Protein AF-A0AB35HCP6-F1 (afdb_monomer)

Secondary structure (DSSP, 8-state):
---EETTTEEEESS-GGG-EEBTTSS-EEESHHHHHHHHHHHHTT----B----GGGHHHHHHTT-

Organism: NCBI:txid2682456

Nearest PDB structures (foldseek):
  3kbr-assembly1_A  TM=8.931E-01  e=2.841E-01  Pseudomonas aerug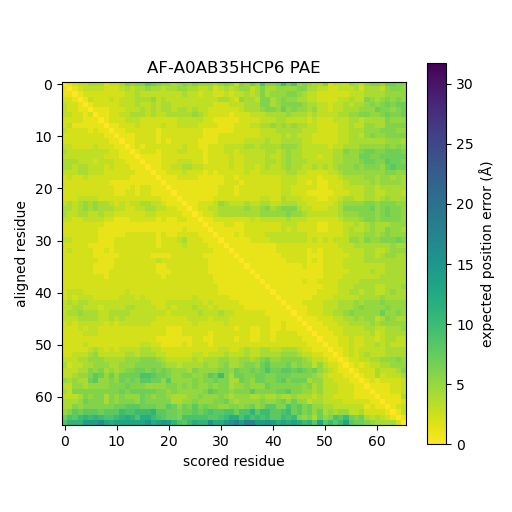inosa
  7yfo-assembly1_B  TM=8.214E-01  e=7.916E-01  Homo sapiens
  6h30-assembly2_B  TM=7.951E-01  e=3.322E+00  Lactococcus lactis subsp. lactis Il1403

Sequence (66 aa):
MEAGYAPFNWSQQTDENNALPIQGQNSYAGGYDVQIAKKVADGLGKKLVIVQTKWDGLAPALQSGK

Foldseek 3Di:
DAQVDPPAKHKDQDCPQVFDDAPPDNITIHHDPRVVQVVVCVVVVHDDHHHHDHPVCPVVCVVVVD

pLDDT: mean 93.08, std 4.96, range [68.88, 97.88]

Mean predicted aligned error: 3.24 Å

InterPro domains:
  IPR001638 Solute-binding protein family 3/N-terminal domain of MltF [PF00497] (25-66)

Solvent-accessible surface area (backbone atoms only — not comparable to full-atom values): 3777 Å² total; per-residue (Å²): 79,61,40,77,45,77,73,40,28,20,64,42,81,56,57,64,88,78,20,42,66,28,66,96,55,92,35,13,34,27,33,53,57,48,55,50,50,45,54,52,22,60,76,67,76,43,86,76,79,44,51,75,34,56,74,89,47,46,67,60,34,57,76,68,73,101

Radius of gyration: 11.68 Å; Cα contacts (8 Å, |Δi|>4): 104; chains: 1; bounding box: 27×23×27 Å

Structure (mmCIF, N/CA/C/O backbone):
data_AF-A0AB35HCP6-F1
#
_entry.id   AF-A0AB35HCP6-F1
#
loop_
_atom_site.group_PDB
_atom_site.id
_atom_site.type_symbol
_atom_site.label_atom_id
_atom_site.label_alt_id
_atom_site.label_comp_id
_atom_site.label_asym_id
_atom_site.label_entity_id
_atom_site.label_seq_id
_atom_site.pdbx_PDB_ins_code
_atom_site.Cartn_x
_atom_site.Cartn_y
_atom_site.Cartn_z
_atom_site.occupancy
_atom_site.B_iso_or_equiv
_atom_site.auth_seq_id
_atom_site.auth_comp_id
_atom_site.auth_asym_id
_atom_site.auth_atom_id
_atom_site.pdbx_PDB_model_num
ATOM 1 N N . MET A 1 1 ? 0.867 4.619 3.691 1.00 88.81 1 MET A N 1
ATOM 2 C CA . MET A 1 1 ? 1.823 3.480 3.673 1.00 88.81 1 MET A CA 1
ATOM 3 C C . MET A 1 1 ? 3.142 3.959 3.088 1.00 88.81 1 MET A C 1
ATOM 5 O O . MET A 1 1 ? 3.099 4.772 2.179 1.00 88.81 1 MET A O 1
ATOM 9 N N . GLU A 1 2 ? 4.293 3.505 3.582 1.00 90.12 2 GLU A N 1
ATOM 10 C CA . GLU A 1 2 ? 5.602 3.996 3.113 1.00 90.12 2 GLU A CA 1
ATOM 11 C C . GLU A 1 2 ? 5.931 3.579 1.669 1.00 90.12 2 GLU A C 1
ATOM 13 O O . GLU A 1 2 ? 6.415 4.400 0.886 1.00 90.12 2 GLU A O 1
ATOM 18 N N . ALA A 1 3 ? 5.605 2.336 1.298 1.00 91.62 3 ALA A N 1
ATOM 19 C CA . ALA A 1 3 ? 5.924 1.745 -0.003 1.00 91.62 3 ALA A CA 1
ATOM 20 C C . ALA A 1 3 ? 7.435 1.781 -0.319 1.00 91.62 3 ALA A C 1
ATOM 22 O O . ALA A 1 3 ? 7.831 2.078 -1.446 1.00 91.62 3 ALA A O 1
ATOM 23 N N . GLY A 1 4 ? 8.274 1.485 0.679 1.00 91.50 4 GLY A N 1
ATOM 24 C CA . GLY A 1 4 ? 9.741 1.525 0.576 1.00 91.50 4 GLY A CA 1
ATOM 25 C C . GLY A 1 4 ? 10.467 0.273 1.081 1.00 91.50 4 GLY A C 1
ATOM 26 O O . GLY A 1 4 ? 11.692 0.220 1.028 1.00 91.50 4 GLY A O 1
ATOM 27 N N . TYR A 1 5 ? 9.741 -0.739 1.554 1.00 91.25 5 TYR A N 1
ATOM 28 C CA . TYR A 1 5 ? 10.281 -1.890 2.268 1.00 91.25 5 TYR A CA 1
ATOM 29 C C . TYR A 1 5 ? 9.836 -3.232 1.661 1.00 91.25 5 TYR A C 1
ATOM 31 O O . TYR A 1 5 ? 8.825 -3.825 2.044 1.00 91.25 5 TYR A O 1
ATOM 39 N N . ALA A 1 6 ? 10.606 -3.745 0.699 1.00 91.75 6 ALA A N 1
ATOM 40 C CA . ALA A 1 6 ? 10.381 -5.077 0.136 1.00 91.75 6 ALA A CA 1
ATOM 41 C C . ALA A 1 6 ? 10.758 -6.192 1.141 1.00 91.75 6 ALA A C 1
ATOM 43 O O . ALA A 1 6 ? 11.715 -6.025 1.896 1.00 91.75 6 ALA A O 1
ATOM 44 N N . PRO A 1 7 ? 10.060 -7.347 1.148 1.00 92.88 7 PRO A N 1
ATOM 45 C CA . PRO A 1 7 ? 8.920 -7.724 0.300 1.00 92.88 7 PRO A CA 1
ATOM 46 C C . PRO A 1 7 ? 7.544 -7.338 0.891 1.00 92.88 7 PRO A C 1
ATOM 48 O O . PRO A 1 7 ? 6.509 -7.844 0.453 1.00 92.88 7 PRO A O 1
ATOM 51 N N . PHE A 1 8 ? 7.504 -6.480 1.911 1.00 93.50 8 PHE A N 1
ATOM 52 C CA . PHE A 1 8 ? 6.284 -6.191 2.669 1.00 93.50 8 PHE A CA 1
ATOM 53 C C . PHE A 1 8 ? 5.429 -5.102 2.015 1.00 93.50 8 PHE A C 1
ATOM 55 O O . PHE A 1 8 ? 4.250 -5.328 1.750 1.00 93.50 8 PHE A O 1
ATOM 62 N N . ASN A 1 9 ? 6.027 -3.963 1.667 1.00 93.44 9 ASN A N 1
ATOM 63 C CA . ASN A 1 9 ? 5.400 -2.897 0.894 1.00 93.44 9 ASN A CA 1
ATOM 64 C C . ASN A 1 9 ? 6.463 -2.115 0.108 1.00 93.44 9 ASN A C 1
ATOM 66 O O . ASN A 1 9 ? 7.282 -1.437 0.709 1.00 93.44 9 ASN A O 1
ATOM 70 N N . TRP A 1 10 ?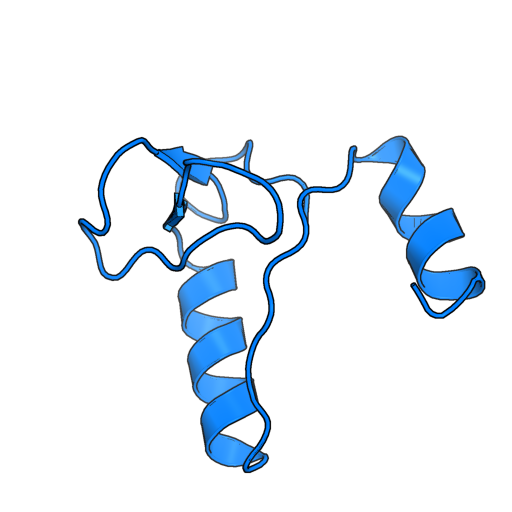 6.476 -2.157 -1.223 1.00 95.38 10 TRP A N 1
ATOM 71 C CA . TRP A 1 10 ? 7.438 -1.393 -2.042 1.00 95.38 10 TRP A CA 1
ATOM 72 C C . TRP A 1 10 ? 6.755 -0.744 -3.244 1.00 95.38 10 TRP A C 1
ATOM 74 O O . TRP A 1 10 ? 5.691 -1.198 -3.662 1.00 95.38 10 TRP A O 1
ATOM 84 N N . SER A 1 11 ? 7.358 0.306 -3.804 1.00 96.19 11 SER A N 1
ATOM 85 C CA . SER A 1 11 ? 6.897 0.926 -5.046 1.00 96.19 11 SER A CA 1
ATOM 86 C C . SER A 1 11 ? 7.587 0.333 -6.279 1.00 96.19 11 SER A C 1
ATOM 88 O O . SER A 1 11 ? 8.778 0.022 -6.267 1.00 96.19 11 SER A O 1
ATOM 90 N N . GLN A 1 12 ? 6.834 0.175 -7.362 1.00 95.94 12 GLN A N 1
ATOM 91 C CA . GLN A 1 12 ? 7.301 -0.328 -8.654 1.00 95.94 12 GLN A CA 1
ATOM 92 C C . GLN A 1 12 ? 6.579 0.386 -9.808 1.00 95.94 12 GLN A C 1
ATOM 94 O O . GLN A 1 12 ? 5.595 1.096 -9.599 1.00 95.94 12 GLN A O 1
ATOM 99 N N . GLN A 1 13 ? 7.089 0.228 -11.031 1.00 97.00 13 GLN A N 1
ATOM 100 C CA . GLN A 1 13 ? 6.582 0.939 -12.216 1.00 97.00 13 GLN A CA 1
ATOM 101 C C . GLN A 1 13 ? 5.390 0.244 -12.888 1.00 97.00 13 GLN A C 1
ATOM 103 O O . GLN A 1 13 ? 4.590 0.901 -13.546 1.00 97.00 13 GLN A O 1
ATOM 108 N N . THR A 1 14 ? 5.265 -1.072 -12.724 1.00 95.88 14 THR A N 1
ATOM 109 C CA . THR A 1 14 ? 4.229 -1.896 -13.361 1.00 95.88 14 THR A CA 1
ATOM 110 C C . THR A 1 14 ? 3.266 -2.467 -12.321 1.00 95.88 14 THR A C 1
ATOM 112 O O . THR A 1 14 ? 3.520 -2.400 -11.119 1.00 95.88 14 THR A O 1
ATOM 115 N N . ASP A 1 15 ? 2.156 -3.046 -12.764 1.00 95.00 15 ASP A N 1
ATOM 116 C CA . ASP A 1 15 ? 1.164 -3.745 -11.934 1.00 95.00 15 ASP A CA 1
ATOM 117 C C . ASP A 1 15 ? 1.534 -5.218 -11.649 1.00 95.00 15 ASP A C 1
ATOM 119 O O . ASP A 1 15 ? 0.739 -5.986 -11.097 1.00 95.00 15 ASP A O 1
ATOM 123 N N . GLU A 1 16 ? 2.768 -5.616 -11.977 1.00 94.56 16 GLU A N 1
ATOM 124 C CA . GLU A 1 16 ? 3.315 -6.945 -11.704 1.00 94.56 16 GLU A CA 1
ATOM 125 C C . GLU A 1 16 ? 3.160 -7.350 -10.232 1.00 94.56 16 GLU A C 1
ATOM 127 O O . GLU A 1 16 ? 3.096 -6.519 -9.326 1.00 94.56 16 GLU A O 1
ATOM 132 N N . ASN A 1 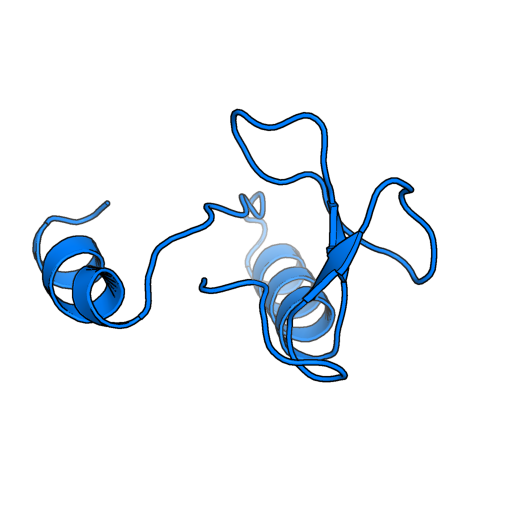17 ? 3.130 -8.655 -9.958 1.00 91.62 17 ASN A N 1
ATOM 133 C CA . ASN A 1 17 ? 2.964 -9.186 -8.597 1.00 91.62 17 ASN A CA 1
ATOM 134 C C . ASN A 1 17 ? 1.664 -8.730 -7.903 1.00 91.62 17 ASN A C 1
ATOM 136 O O . ASN A 1 17 ? 1.596 -8.684 -6.673 1.00 91.62 17 ASN A O 1
ATOM 140 N N . ASN A 1 18 ? 0.617 -8.433 -8.683 1.00 93.94 18 ASN A N 1
ATOM 141 C CA . ASN A 1 18 ? -0.668 -7.915 -8.202 1.00 93.94 18 ASN A CA 1
ATOM 142 C C . ASN A 1 18 ? -0.542 -6.564 -7.482 1.00 93.94 18 ASN A C 1
ATOM 144 O O . ASN A 1 18 ? -1.285 -6.301 -6.526 1.00 93.94 18 ASN A O 1
ATOM 148 N N . ALA A 1 19 ? 0.414 -5.735 -7.898 1.00 96.19 19 ALA A N 1
ATOM 149 C CA . ALA A 1 19 ? 0.591 -4.411 -7.335 1.00 96.19 19 ALA A CA 1
ATOM 150 C C . ALA A 1 19 ? -0.614 -3.514 -7.658 1.00 96.19 19 ALA A C 1
ATOM 152 O O . ALA A 1 19 ? -1.277 -3.653 -8.686 1.00 96.19 19 ALA A O 1
ATOM 153 N N . LEU A 1 20 ? -0.921 -2.596 -6.745 1.00 96.50 20 LEU A N 1
ATOM 154 C CA . LEU A 1 20 ? -2.066 -1.697 -6.854 1.00 96.50 20 LEU A CA 1
ATOM 155 C C . LEU A 1 20 ? -1.600 -0.255 -7.059 1.00 96.50 20 LEU A C 1
ATOM 157 O O . LEU A 1 20 ? -0.586 0.137 -6.481 1.00 96.50 20 LEU A O 1
ATOM 161 N N . PRO A 1 21 ? -2.324 0.551 -7.853 1.00 96.88 21 PRO A N 1
ATOM 162 C CA . PRO A 1 21 ? -1.914 1.915 -8.156 1.00 96.88 21 PRO A CA 1
ATOM 163 C C . PRO A 1 21 ? -1.865 2.769 -6.887 1.00 96.88 21 PRO A C 1
ATOM 165 O O . PRO A 1 21 ? -2.769 2.719 -6.044 1.00 96.88 21 PRO A O 1
ATOM 168 N N . ILE A 1 22 ? -0.819 3.582 -6.770 1.00 96.56 22 ILE A N 1
ATOM 169 C CA . ILE A 1 22 ? -0.693 4.578 -5.710 1.00 96.56 22 ILE A CA 1
ATOM 170 C C . ILE A 1 22 ? -1.461 5.830 -6.141 1.00 96.56 22 ILE A C 1
ATOM 172 O O . ILE A 1 22 ? -1.236 6.393 -7.212 1.00 96.56 22 ILE A O 1
ATOM 176 N N . GLN A 1 23 ? -2.384 6.287 -5.299 1.00 95.94 23 GLN A N 1
ATOM 177 C CA . GLN A 1 23 ? -3.209 7.453 -5.577 1.00 95.94 23 GLN A CA 1
ATOM 178 C C . GLN A 1 23 ? -2.339 8.700 -5.785 1.00 95.94 23 GLN A C 1
ATOM 180 O O . GLN A 1 23 ? -1.532 9.066 -4.930 1.00 95.94 23 GLN A O 1
ATOM 185 N N . GLY A 1 24 ? -2.548 9.373 -6.919 1.00 93.94 24 GLY A N 1
ATOM 186 C CA . GLY A 1 24 ? -1.833 10.600 -7.269 1.00 93.94 24 GLY A CA 1
ATOM 187 C C . GLY A 1 24 ? -0.413 10.381 -7.797 1.00 93.94 24 GLY A C 1
ATOM 188 O O . GLY A 1 24 ? 0.330 11.353 -7.904 1.00 93.94 24 GLY A O 1
ATOM 189 N N . GLN A 1 25 ? -0.028 9.143 -8.125 1.00 93.94 25 GLN A N 1
ATOM 190 C CA . GLN A 1 25 ? 1.275 8.819 -8.709 1.00 93.94 25 GLN A CA 1
ATOM 191 C C . GLN A 1 25 ? 1.138 7.907 -9.935 1.00 93.94 25 GLN A C 1
ATOM 193 O O . GLN A 1 25 ? 0.156 7.184 -10.079 1.00 93.94 25 GLN A O 1
ATOM 198 N N . ASN A 1 26 ? 2.165 7.905 -10.790 1.00 94.69 26 ASN A N 1
ATOM 199 C CA . ASN A 1 26 ? 2.317 6.953 -11.898 1.00 94.69 26 ASN A CA 1
ATOM 200 C C . ASN A 1 26 ? 3.164 5.746 -11.460 1.00 94.69 26 ASN A C 1
ATOM 202 O O . ASN A 1 26 ? 4.145 5.396 -12.108 1.00 94.69 26 ASN A O 1
ATOM 206 N N . SER A 1 27 ? 2.839 5.167 -10.309 1.00 96.25 27 SER A N 1
ATOM 207 C CA . SER A 1 27 ? 3.549 4.031 -9.722 1.00 96.25 27 SER A CA 1
ATOM 208 C C . SER A 1 27 ? 2.569 3.129 -8.973 1.00 96.25 27 SER A C 1
ATOM 210 O O . SER A 1 27 ? 1.451 3.530 -8.629 1.00 96.25 27 SER A O 1
ATOM 212 N N . TYR A 1 28 ? 2.990 1.896 -8.723 1.00 97.19 28 TYR A N 1
ATOM 213 C CA . TYR A 1 28 ? 2.199 0.876 -8.046 1.00 97.19 28 TYR A CA 1
ATOM 214 C C . TYR A 1 28 ? 2.884 0.466 -6.750 1.00 97.19 28 TYR A C 1
ATOM 216 O O . TYR A 1 28 ? 4.110 0.459 -6.669 1.00 97.19 28 TYR A O 1
ATOM 224 N N . ALA A 1 29 ? 2.100 0.095 -5.744 1.00 97.31 29 ALA A N 1
ATOM 225 C CA . ALA A 1 29 ? 2.598 -0.526 -4.533 1.00 97.31 29 ALA A CA 1
ATOM 226 C C . ALA A 1 29 ? 2.378 -2.039 -4.591 1.00 97.31 29 ALA A C 1
ATOM 228 O O . ALA A 1 29 ? 1.249 -2.499 -4.779 1.00 97.31 29 ALA A O 1
ATOM 229 N N . GLY A 1 30 ? 3.451 -2.798 -4.405 1.00 96.12 30 GLY A N 1
ATOM 230 C CA . GLY A 1 30 ? 3.440 -4.250 -4.269 1.00 96.12 30 GLY A CA 1
ATOM 231 C C . GLY A 1 30 ? 3.768 -4.692 -2.844 1.00 96.12 30 GLY A C 1
ATOM 232 O O . GLY A 1 30 ? 4.203 -3.894 -2.014 1.00 96.12 30 GLY A O 1
ATOM 233 N N . GLY A 1 31 ? 3.567 -5.982 -2.577 1.00 96.38 31 GLY A N 1
ATOM 234 C CA . GLY A 1 31 ? 4.012 -6.647 -1.351 1.00 96.38 31 GLY A CA 1
ATOM 235 C C . GLY A 1 31 ? 2.917 -7.193 -0.454 1.00 96.38 31 GLY A C 1
ATOM 236 O O . GLY A 1 31 ? 1.724 -7.043 -0.724 1.00 96.38 31 GLY A O 1
ATOM 237 N N . TYR A 1 32 ? 3.351 -7.897 0.592 1.00 96.38 32 TYR A N 1
ATOM 238 C CA . TYR A 1 32 ? 2.469 -8.588 1.531 1.00 96.38 32 TYR A CA 1
ATOM 239 C C . TYR A 1 32 ? 1.384 -7.669 2.107 1.00 96.38 32 TYR A C 1
ATOM 241 O O . TYR A 1 32 ? 0.202 -8.013 2.042 1.00 96.38 32 TYR A O 1
ATOM 249 N N . ASP A 1 33 ? 1.755 -6.478 2.582 1.00 95.50 33 ASP A N 1
ATOM 250 C CA . ASP A 1 33 ? 0.826 -5.539 3.220 1.00 95.50 33 ASP A CA 1
ATOM 251 C C . ASP A 1 33 ? -0.273 -5.098 2.247 1.00 95.50 33 ASP A C 1
ATOM 253 O O . ASP A 1 33 ? -1.443 -5.001 2.616 1.00 95.50 33 ASP A O 1
ATOM 257 N N . VAL A 1 34 ? 0.085 -4.908 0.972 1.00 95.88 34 VAL A N 1
ATOM 258 C CA . VAL A 1 34 ? -0.853 -4.538 -0.095 1.00 95.88 34 VAL A CA 1
ATOM 259 C C . VAL A 1 34 ? -1.857 -5.658 -0.362 1.00 95.88 34 VAL A C 1
ATOM 261 O O . VAL A 1 34 ? -3.057 -5.401 -0.483 1.00 95.88 34 VAL A O 1
ATOM 264 N N . GLN A 1 35 ? -1.393 -6.909 -0.411 1.00 96.31 35 GLN A N 1
ATOM 265 C CA . GLN A 1 35 ? -2.273 -8.056 -0.647 1.00 96.31 35 GLN A CA 1
ATOM 266 C C . GLN A 1 35 ? -3.215 -8.311 0.533 1.00 96.31 35 GLN A C 1
ATOM 268 O O . GLN A 1 35 ? -4.382 -8.652 0.329 1.00 96.31 35 GLN A O 1
ATOM 273 N N . ILE A 1 36 ? -2.739 -8.122 1.766 1.00 97.06 36 ILE A N 1
ATOM 274 C CA . ILE A 1 36 ? -3.587 -8.221 2.956 1.00 97.06 36 ILE A CA 1
ATOM 275 C C . ILE A 1 36 ? -4.613 -7.089 2.979 1.00 97.06 36 ILE A C 1
ATOM 277 O O . ILE A 1 36 ? -5.800 -7.364 3.155 1.00 97.06 36 ILE A O 1
ATOM 281 N N . ALA A 1 37 ? -4.200 -5.846 2.717 1.00 96.44 37 ALA A N 1
ATOM 282 C CA . ALA A 1 37 ? -5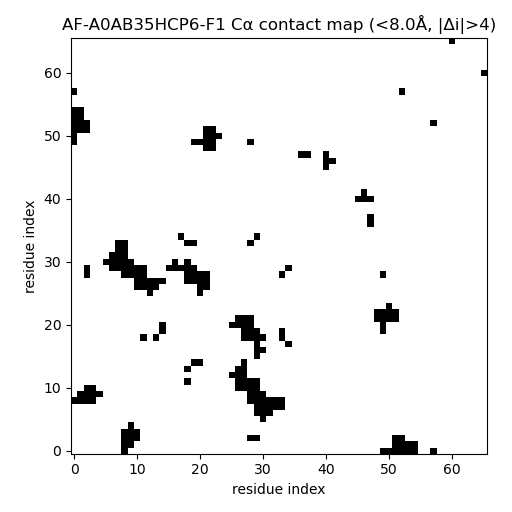.119 -4.714 2.636 1.00 96.44 37 ALA A CA 1
ATOM 283 C C . ALA A 1 37 ? -6.215 -4.945 1.584 1.00 96.44 37 ALA A C 1
ATOM 285 O O . ALA A 1 37 ? -7.381 -4.640 1.841 1.00 96.44 37 ALA A O 1
ATOM 286 N N . LYS A 1 38 ? -5.867 -5.539 0.433 1.00 96.12 38 LYS A N 1
ATOM 287 C CA . LYS A 1 38 ? -6.830 -5.885 -0.621 1.00 96.12 38 LYS A CA 1
ATOM 288 C C . LYS A 1 38 ? -7.862 -6.894 -0.124 1.00 96.12 38 LYS A C 1
ATOM 290 O O . LYS A 1 38 ? -9.054 -6.625 -0.203 1.00 96.12 38 LYS A O 1
ATOM 295 N N . LYS A 1 39 ? -7.413 -8.006 0.470 1.00 96.94 39 LYS A N 1
ATOM 296 C CA . LYS A 1 39 ? -8.309 -9.037 1.027 1.00 96.94 39 LYS A CA 1
ATOM 297 C C . LYS A 1 39 ? -9.247 -8.481 2.099 1.00 96.94 39 LYS A C 1
ATOM 299 O O . LYS A 1 39 ? -10.421 -8.838 2.127 1.00 96.94 39 LYS A O 1
ATOM 304 N N . VAL A 1 40 ? -8.738 -7.612 2.973 1.00 97.56 40 VAL A N 1
ATOM 305 C CA . VAL A 1 40 ? -9.546 -6.963 4.015 1.00 97.56 40 VAL A CA 1
ATOM 306 C C . VAL A 1 40 ? -10.585 -6.030 3.390 1.00 97.56 40 VAL A C 1
ATOM 308 O O . VAL A 1 40 ? -11.750 -6.083 3.773 1.00 97.56 40 VAL A O 1
ATOM 311 N N . ALA A 1 41 ? -10.196 -5.207 2.413 1.00 97.19 41 ALA A N 1
ATOM 312 C CA . ALA A 1 41 ? -11.116 -4.303 1.728 1.00 97.19 41 ALA A CA 1
ATOM 313 C C . ALA A 1 41 ? -12.232 -5.066 0.994 1.00 97.19 41 ALA A C 1
ATOM 315 O O . ALA A 1 41 ? -13.404 -4.725 1.163 1.00 97.19 41 ALA A O 1
ATOM 316 N N . ASP A 1 42 ? -11.881 -6.137 0.277 1.00 96.56 42 ASP A N 1
ATOM 317 C CA . ASP A 1 42 ? -12.834 -7.009 -0.416 1.00 96.56 42 ASP A CA 1
ATOM 318 C C . ASP A 1 42 ? -13.815 -7.655 0.577 1.00 96.56 42 ASP A C 1
ATOM 320 O O . ASP A 1 42 ? -15.029 -7.611 0.371 1.00 96.56 42 ASP A O 1
ATOM 324 N N . GLY A 1 43 ? -13.313 -8.174 1.705 1.00 97.88 43 GLY A N 1
ATOM 325 C CA . GLY A 1 43 ? -14.144 -8.754 2.768 1.00 97.88 43 GLY A CA 1
ATOM 326 C C . GLY A 1 43 ? -15.082 -7.752 3.454 1.00 97.88 43 GLY A C 1
ATOM 327 O O . GLY A 1 43 ? -16.124 -8.141 3.974 1.00 97.88 43 GLY A O 1
ATOM 328 N N . LEU A 1 44 ? -14.744 -6.460 3.430 1.00 97.19 44 LEU A N 1
ATOM 329 C CA . LEU A 1 44 ? -15.566 -5.374 3.972 1.00 97.19 44 LEU A CA 1
ATOM 330 C C . LEU A 1 44 ? -16.455 -4.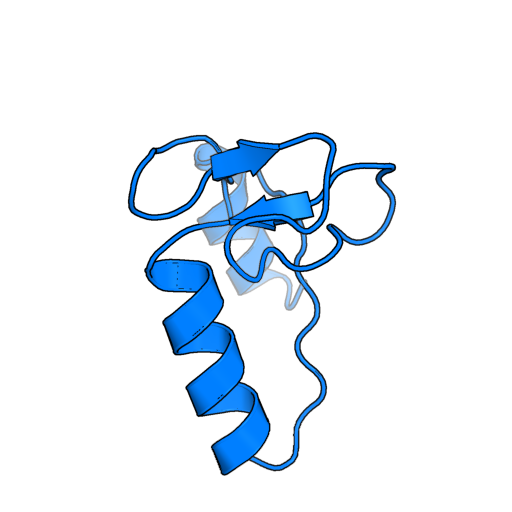696 2.913 1.00 97.19 44 LEU A C 1
ATOM 332 O O . LEU A 1 44 ? -17.184 -3.757 3.247 1.00 97.19 44 LEU A O 1
ATOM 336 N N . GLY A 1 45 ? -16.378 -5.108 1.641 1.00 96.81 45 GLY A N 1
ATOM 337 C CA . GLY A 1 45 ? -17.067 -4.438 0.533 1.00 96.81 45 GLY A CA 1
ATOM 338 C C . GLY A 1 45 ? -16.617 -2.983 0.338 1.00 96.81 45 GLY A C 1
ATOM 339 O O . GLY A 1 45 ? -17.417 -2.119 -0.030 1.00 96.81 45 GLY A O 1
ATOM 340 N N . LYS A 1 46 ? -15.353 -2.678 0.647 1.00 96.19 46 LYS A N 1
ATOM 341 C CA . LYS A 1 46 ? -14.762 -1.339 0.535 1.00 96.19 46 LYS A CA 1
ATOM 342 C C . LYS A 1 46 ? -13.794 -1.279 -0.640 1.00 96.19 46 LYS A C 1
ATOM 344 O O . LYS A 1 46 ? -13.121 -2.246 -0.969 1.00 96.19 46 LYS A O 1
ATOM 349 N N . LYS A 1 47 ? -13.674 -0.097 -1.245 1.00 95.31 47 LYS A N 1
ATOM 350 C CA . LYS A 1 47 ? -12.639 0.175 -2.244 1.00 95.31 47 LYS A CA 1
ATOM 351 C C . LYS A 1 47 ? -11.317 0.471 -1.536 1.00 95.31 47 LYS A C 1
ATOM 353 O O . LYS A 1 47 ? -11.236 1.438 -0.783 1.00 95.31 47 LYS A O 1
ATOM 358 N N . LEU A 1 48 ? -10.287 -0.322 -1.816 1.00 95.69 48 LEU A N 1
ATOM 359 C CA . LEU A 1 48 ? -8.929 -0.037 -1.360 1.00 95.69 48 LEU A CA 1
ATOM 360 C C . LEU A 1 48 ? -8.340 1.153 -2.131 1.00 95.69 48 LEU A C 1
ATOM 362 O O . LEU A 1 48 ? -8.404 1.206 -3.360 1.00 95.69 48 LEU A O 1
ATOM 366 N N . VAL A 1 49 ? -7.740 2.091 -1.401 1.00 95.81 49 VAL A N 1
ATOM 367 C CA . VAL A 1 49 ? -6.994 3.230 -1.942 1.00 95.81 49 VAL A CA 1
ATOM 368 C C . VAL A 1 49 ? -5.628 3.256 -1.271 1.00 95.81 49 VAL A C 1
ATOM 370 O O . VAL A 1 49 ? -5.542 3.293 -0.045 1.00 95.81 49 VAL A O 1
ATOM 373 N N . ILE A 1 50 ? -4.558 3.218 -2.066 1.00 95.19 50 ILE A N 1
ATOM 374 C CA . ILE A 1 50 ? -3.191 3.280 -1.548 1.00 95.19 50 ILE A CA 1
ATOM 375 C C . 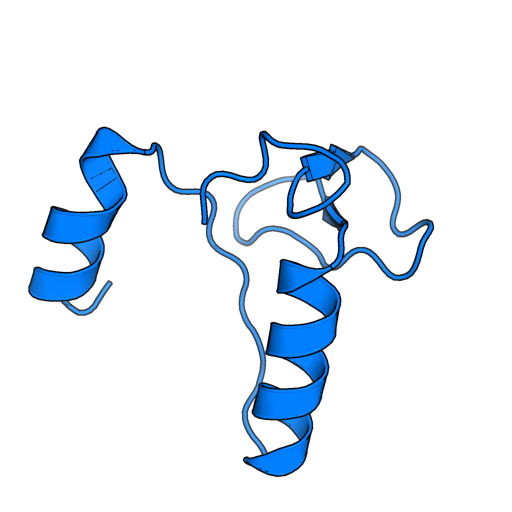ILE A 1 50 ? -2.691 4.712 -1.631 1.00 95.19 50 ILE A C 1
ATOM 377 O O . ILE A 1 50 ? -2.608 5.280 -2.714 1.00 95.19 50 ILE A O 1
ATOM 381 N N . VAL A 1 51 ? -2.301 5.267 -0.487 1.00 94.56 51 VAL A N 1
ATOM 382 C CA . VAL A 1 51 ? -1.656 6.579 -0.392 1.00 94.56 51 VAL A CA 1
ATOM 383 C C . VAL A 1 51 ? -0.245 6.385 0.147 1.00 94.56 51 VAL A C 1
ATOM 385 O O . VAL A 1 51 ? -0.051 5.785 1.214 1.00 94.56 51 VAL A O 1
ATOM 388 N N . GLN A 1 52 ? 0.749 6.884 -0.591 1.00 91.69 52 GLN A N 1
ATOM 389 C CA . GLN A 1 52 ? 2.124 6.875 -0.113 1.00 91.69 52 GLN A CA 1
ATOM 390 C C . GLN A 1 52 ? 2.319 7.964 0.945 1.00 91.69 52 GLN A C 1
ATOM 392 O O . GLN A 1 52 ? 1.942 9.121 0.756 1.00 91.69 52 GLN A O 1
ATOM 397 N N . THR A 1 53 ? 2.913 7.598 2.074 1.00 90.44 53 THR A N 1
ATOM 398 C CA . THR A 1 53 ? 3.138 8.491 3.213 1.00 90.44 53 THR A CA 1
ATOM 399 C C . THR A 1 53 ? 4.490 8.165 3.814 1.00 90.44 53 THR A C 1
ATOM 401 O O . THR A 1 53 ? 4.748 7.005 4.119 1.00 90.44 53 THR A O 1
ATOM 404 N N . LYS A 1 54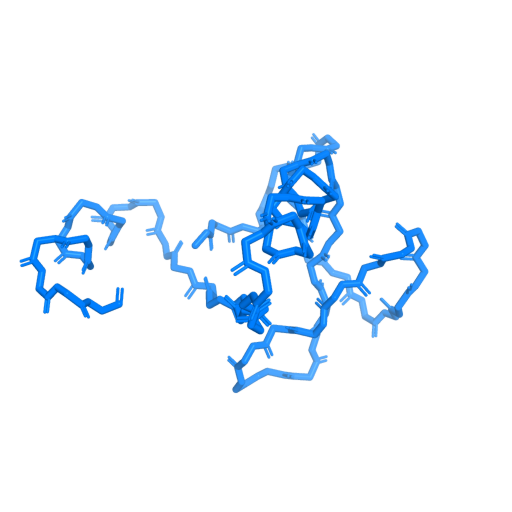 ? 5.341 9.179 4.002 1.00 88.06 54 LYS A N 1
ATOM 405 C CA . LYS A 1 54 ? 6.624 9.007 4.697 1.00 88.06 54 LYS A CA 1
ATOM 406 C C . LYS A 1 54 ? 6.400 8.454 6.103 1.00 88.06 54 LYS A C 1
ATOM 408 O O . LYS A 1 54 ? 5.392 8.795 6.720 1.00 88.06 54 LYS A O 1
ATOM 413 N N . TRP A 1 55 ? 7.361 7.682 6.607 1.00 84.94 55 TRP A N 1
ATOM 414 C CA . TRP A 1 55 ? 7.306 7.052 7.928 1.00 84.94 55 TRP A CA 1
ATOM 415 C C . TRP A 1 55 ? 6.893 8.026 9.042 1.00 84.94 55 TRP A C 1
ATOM 417 O O . TRP A 1 55 ? 5.864 7.830 9.687 1.00 84.94 55 TRP A O 1
ATOM 427 N N . ASP A 1 56 ? 7.601 9.150 9.166 1.00 88.88 56 ASP A N 1
ATOM 428 C CA . ASP A 1 56 ? 7.322 10.178 10.182 1.00 88.88 56 ASP A CA 1
ATOM 429 C C . ASP A 1 56 ? 5.945 1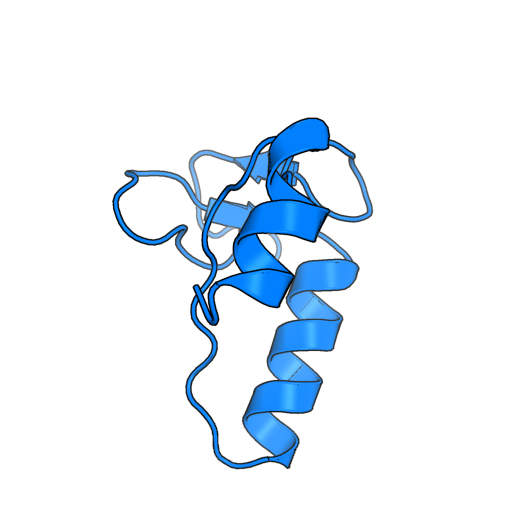0.845 10.014 1.00 88.88 56 ASP A C 1
ATOM 431 O O . ASP A 1 56 ? 5.396 11.430 10.946 1.00 88.88 56 ASP A O 1
ATOM 435 N N . GLY A 1 57 ? 5.366 10.759 8.815 1.00 86.00 57 GLY A N 1
ATOM 436 C CA . GLY A 1 57 ? 4.052 11.305 8.490 1.00 86.00 57 GLY A CA 1
ATOM 437 C C . GLY A 1 57 ? 2.887 10.359 8.783 1.00 86.00 57 GLY A C 1
ATOM 438 O O . GLY A 1 57 ? 1.742 10.797 8.694 1.00 86.00 57 GLY A O 1
ATOM 439 N N . LEU A 1 58 ? 3.136 9.089 9.129 1.00 83.38 58 LEU A N 1
ATOM 440 C CA . LEU A 1 58 ? 2.076 8.090 9.307 1.00 83.38 58 LEU A CA 1
ATOM 441 C C . LEU A 1 58 ? 1.188 8.378 10.522 1.00 83.38 58 LEU A C 1
ATOM 443 O O . LEU A 1 58 ? -0.035 8.407 10.387 1.00 83.38 58 LEU A O 1
ATOM 447 N N . ALA A 1 59 ? 1.779 8.621 11.695 1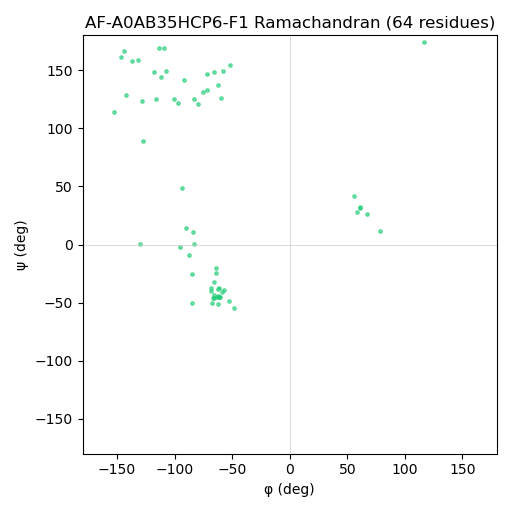.00 87.38 59 ALA A N 1
ATOM 448 C CA . ALA A 1 59 ? 1.004 8.889 12.908 1.00 87.38 59 ALA A CA 1
ATOM 449 C C . ALA A 1 59 ? 0.164 10.183 12.798 1.00 87.38 59 ALA A C 1
ATOM 451 O O . ALA A 1 59 ? -1.035 10.128 13.086 1.00 87.38 59 ALA A O 1
ATOM 452 N N . PRO A 1 60 ? 0.707 11.313 12.300 1.00 88.31 60 PRO A N 1
ATOM 453 C CA . PRO A 1 60 ? -0.096 12.511 12.045 1.00 88.31 60 PRO A CA 1
ATOM 454 C C . PRO A 1 60 ? -1.197 12.313 10.990 1.00 88.31 60 PRO A C 1
ATOM 456 O O . PRO A 1 60 ? -2.300 12.841 11.142 1.00 88.31 60 PRO A O 1
ATOM 459 N N . ALA A 1 61 ? -0.932 11.553 9.919 1.00 86.94 61 ALA A N 1
ATOM 460 C CA . ALA A 1 61 ? -1.938 11.256 8.895 1.00 86.94 61 ALA A CA 1
ATOM 461 C C . ALA A 1 61 ? -3.125 10.481 9.486 1.00 86.94 61 ALA A C 1
ATOM 463 O O . ALA A 1 61 ? -4.274 10.861 9.272 1.00 86.94 61 ALA A O 1
ATOM 464 N N . LEU A 1 62 ? -2.843 9.476 10.320 1.00 86.25 62 LEU A N 1
ATOM 465 C CA . LEU A 1 62 ? -3.878 8.707 11.007 1.00 86.25 62 LEU A CA 1
ATOM 466 C C . LEU A 1 62 ? -4.727 9.588 11.934 1.00 86.25 62 LEU A C 1
ATOM 468 O O . LEU A 1 62 ? -5.952 9.506 11.916 1.00 86.25 62 LEU A O 1
ATOM 472 N N . GLN A 1 63 ? -4.088 10.455 12.724 1.00 87.94 63 GLN A N 1
ATOM 473 C CA . GLN A 1 63 ? -4.791 11.354 13.648 1.00 87.94 63 GLN A CA 1
ATOM 474 C C . GLN A 1 63 ? -5.659 12.392 12.928 1.00 87.94 63 GLN A C 1
ATOM 476 O O . GLN A 1 63 ? -6.698 12.790 13.448 1.00 87.94 63 GLN A O 1
ATOM 481 N N . SER A 1 64 ? -5.248 12.829 11.737 1.00 88.12 64 SER A N 1
ATOM 482 C CA . SER A 1 64 ? -5.996 13.809 10.941 1.00 88.12 64 SER A CA 1
ATOM 483 C C . SER A 1 64 ? -7.121 13.198 10.097 1.00 88.12 64 SER A C 1
ATOM 485 O O . SER A 1 64 ? -7.821 13.940 9.409 1.00 88.12 64 SER A O 1
ATOM 487 N N . GLY A 1 65 ? -7.322 11.875 10.154 1.00 81.00 65 GLY A N 1
ATOM 488 C CA . GLY A 1 65 ? -8.328 11.178 9.347 1.00 81.00 65 GLY A CA 1
ATOM 489 C C . GLY A 1 65 ? -8.011 11.196 7.852 1.00 81.00 65 GLY A C 1
ATOM 490 O O . GLY A 1 65 ? -8.930 11.161 7.031 1.00 81.00 65 GLY A O 1
ATOM 491 N N . LYS A 1 66 ? -6.725 11.314 7.516 1.00 68.88 66 LYS A N 1
ATOM 492 C CA . LYS A 1 66 ? -6.236 11.319 6.141 1.00 68.88 66 LYS A CA 1
ATOM 493 C C . LYS A 1 66 ? -6.091 9.913 5.571 1.00 68.88 66 LYS A C 1
ATOM 495 O O . LYS A 1 66 ? -5.804 8.979 6.352 1.00 68.88 66 LYS A O 1
#